Protein AF-A0A0K8UT96-F1 (afdb_monomer_lite)

Foldseek 3Di:
DALLVVLLVCQCVVQVLDDPVPPDDDPSSVVSSVVSSVVSSCCVVCVQAECPPHDVVVLVVCVVVVDWGQHVVPDISHPDPPPQDPDDVSNVVVVVVVVVVVVVVVVVVVCVVVVVPDPPPPDPPPDPDDDDDDDDD

pLDDT: mean 73.86, std 18.52, range [27.22, 96.31]

Secondary structure (DSSP, 8-state):
--HHHHHHHHHHHHTT-S-TTSS---HHHHHHHHHHHHHHHHHHHTTTTS--S-HHHHHHHHHHH---EEETTTEEE----PPPPSSHHHHHHHHHHHHHHHHHHHHHHHHHHTT--SS----------PPPP----

Sequence (137 aa):
MTSEALGVSVAPSFFQSCVSDGKTARMEDVLKFKVATKIMKQIIDKFATHDLFGRENYEYYARVTGRILKVQDEWICSFQYPPPPRGKLAQQKYALQHSLEAEKTWLQCQCERWGLLGNIRLSNSAESIQYPATTAR

Organism: Bactrocera latifrons (NCBI:txid174628)

Structure (mmCIF, N/CA/C/O backbone):
data_AF-A0A0K8UT96-F1
#
_entry.id   AF-A0A0K8UT96-F1
#
loop_
_atom_site.group_PDB
_atom_site.id
_atom_site.type_symbol
_atom_site.label_atom_id
_atom_site.label_alt_id
_atom_site.label_comp_id
_atom_site.label_asym_id
_atom_site.label_entity_id
_atom_site.label_seq_id
_atom_site.pdbx_PDB_ins_code
_atom_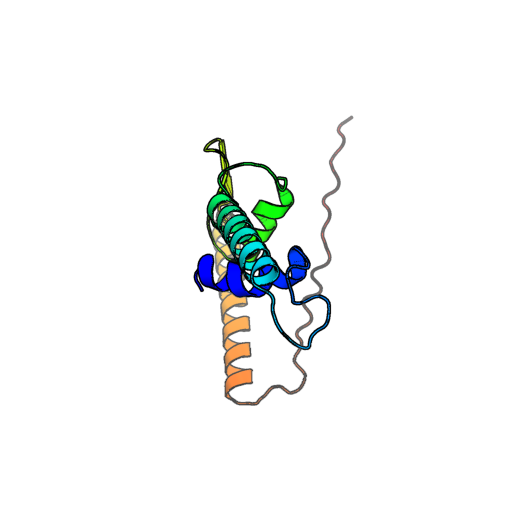site.Cartn_x
_atom_site.Cartn_y
_atom_site.Cartn_z
_atom_site.occupancy
_atom_site.B_iso_or_equiv
_atom_site.auth_seq_id
_atom_site.auth_comp_id
_atom_site.auth_asym_id
_atom_site.auth_atom_id
_atom_site.pdbx_PDB_model_num
ATOM 1 N N . MET A 1 1 ? -0.315 -10.123 4.882 1.00 74.38 1 MET A N 1
ATOM 2 C CA . MET A 1 1 ? -1.139 -9.222 5.719 1.00 74.38 1 MET A CA 1
ATOM 3 C C . MET A 1 1 ? -2.389 -8.837 4.953 1.00 74.38 1 MET A C 1
ATOM 5 O O . MET A 1 1 ? -2.275 -8.570 3.763 1.00 74.38 1 MET A O 1
ATOM 9 N N . THR A 1 2 ? -3.549 -8.834 5.610 1.00 91.88 2 THR A N 1
ATOM 10 C CA . THR A 1 2 ? -4.834 -8.413 5.027 1.00 91.88 2 THR A CA 1
ATOM 11 C C . THR A 1 2 ? -5.102 -6.933 5.323 1.00 91.88 2 THR A C 1
ATOM 13 O O . THR A 1 2 ? -4.577 -6.393 6.300 1.00 91.88 2 THR A O 1
ATOM 16 N N . SER A 1 3 ? -5.921 -6.269 4.500 1.00 91.56 3 SER A N 1
ATOM 17 C CA . SER A 1 3 ? -6.347 -4.878 4.733 1.00 91.56 3 SER A CA 1
ATOM 18 C C . SER A 1 3 ? -7.123 -4.715 6.042 1.00 91.56 3 SER A C 1
ATOM 20 O O . SER A 1 3 ? -7.013 -3.685 6.698 1.00 91.56 3 SER A O 1
ATOM 22 N N . GLU A 1 4 ? -7.836 -5.757 6.473 1.00 93.19 4 GLU A N 1
ATOM 23 C CA . GLU A 1 4 ? -8.506 -5.819 7.776 1.00 93.19 4 GLU A CA 1
ATOM 24 C C . GLU A 1 4 ? -7.517 -5.770 8.940 1.00 93.19 4 GLU A C 1
ATOM 26 O O . GLU A 1 4 ? -7.666 -4.939 9.834 1.00 93.19 4 GLU A O 1
ATOM 31 N N . ALA A 1 5 ? -6.476 -6.609 8.910 1.00 94.56 5 ALA A N 1
ATOM 32 C CA . ALA A 1 5 ? -5.458 -6.629 9.958 1.00 94.56 5 ALA A CA 1
ATOM 33 C C . ALA A 1 5 ? -4.691 -5.298 10.024 1.00 94.56 5 ALA A C 1
ATOM 35 O O . ALA A 1 5 ? -4.453 -4.769 11.109 1.00 94.56 5 ALA A O 1
ATOM 36 N N . LEU A 1 6 ? -4.364 -4.720 8.863 1.00 94.31 6 LEU A N 1
ATOM 37 C CA . LEU A 1 6 ? -3.749 -3.395 8.786 1.00 94.31 6 LEU A CA 1
ATOM 38 C C . LEU A 1 6 ? -4.681 -2.313 9.338 1.00 94.31 6 LEU A C 1
ATOM 40 O O . LEU A 1 6 ? -4.260 -1.519 10.173 1.00 94.31 6 LEU A O 1
ATOM 44 N N . GLY A 1 7 ? -5.955 -2.313 8.942 1.00 94.44 7 GLY A N 1
ATOM 45 C CA . GLY A 1 7 ? -6.948 -1.356 9.425 1.00 94.44 7 GLY A CA 1
ATOM 46 C C . GLY A 1 7 ? -7.129 -1.396 10.943 1.00 94.44 7 GLY A C 1
ATOM 47 O O . GLY A 1 7 ? -7.229 -0.345 11.567 1.00 94.44 7 GLY A O 1
ATOM 48 N N . VAL A 1 8 ? -7.129 -2.582 11.556 1.00 93.94 8 VAL A N 1
ATOM 49 C CA . VAL A 1 8 ? -7.183 -2.738 13.022 1.00 93.94 8 VAL A CA 1
ATOM 50 C C . VAL A 1 8 ? -5.945 -2.138 13.690 1.00 93.94 8 VAL A C 1
ATOM 52 O O . VAL A 1 8 ? -6.056 -1.521 14.746 1.00 93.94 8 VAL A O 1
ATOM 55 N N . SER A 1 9 ? -4.774 -2.293 13.070 1.00 94.31 9 SER A N 1
ATOM 56 C CA . SER A 1 9 ? -3.503 -1.847 13.637 1.00 94.31 9 SER A CA 1
ATOM 57 C C . SER A 1 9 ? -3.272 -0.340 13.511 1.00 94.31 9 SER A C 1
ATOM 59 O O . SER A 1 9 ? -2.791 0.265 14.463 1.00 94.31 9 SER A O 1
ATOM 61 N N . VAL A 1 10 ? -3.580 0.267 12.359 1.00 94.88 10 VAL A N 1
ATOM 62 C CA . VAL A 1 10 ? -3.183 1.660 12.067 1.00 94.88 10 VAL A CA 1
ATOM 63 C C . VAL A 1 10 ? -4.305 2.682 12.245 1.00 94.88 10 VAL A C 1
ATOM 65 O O . VAL A 1 10 ? -4.033 3.848 12.532 1.00 94.88 10 VAL A O 1
ATOM 68 N N . ALA A 1 11 ? -5.572 2.276 12.111 1.00 94.94 11 ALA A N 1
ATOM 69 C CA . ALA A 1 11 ? -6.694 3.202 12.250 1.00 94.94 11 ALA A CA 1
ATOM 70 C C . ALA A 1 11 ? -6.787 3.876 13.631 1.00 94.94 11 ALA A C 1
ATOM 72 O O . ALA A 1 11 ? -7.100 5.066 13.657 1.00 94.94 11 ALA A O 1
ATOM 73 N N . PRO A 1 12 ? -6.496 3.205 14.765 1.00 91.62 12 PRO A N 1
ATOM 74 C CA . PRO A 1 12 ? -6.656 3.837 16.073 1.00 91.62 12 PRO A CA 1
ATOM 75 C C . PRO A 1 12 ? -5.760 5.058 16.262 1.00 91.62 12 PRO A C 1
ATOM 77 O O . PRO A 1 12 ? -6.219 6.078 16.770 1.00 91.62 12 PRO A O 1
ATOM 80 N N . SER A 1 13 ? -4.514 4.975 15.792 1.00 91.75 13 SER A N 1
ATOM 81 C CA . SER A 1 13 ? -3.573 6.096 15.804 1.00 91.75 13 SER A CA 1
ATOM 82 C C . SER A 1 13 ? -3.951 7.168 14.786 1.00 91.75 13 SER A C 1
ATOM 84 O O . SER A 1 13 ? -3.901 8.348 15.104 1.00 91.75 13 SER A O 1
ATOM 86 N N . PHE A 1 14 ? -4.365 6.776 13.577 1.00 94.19 14 PHE A N 1
ATOM 87 C CA . PHE A 1 14 ? -4.706 7.732 12.518 1.00 94.19 14 PHE A CA 1
ATOM 88 C C . PHE A 1 14 ? -5.950 8.571 12.849 1.00 94.19 14 PHE A C 1
ATOM 90 O O . PHE A 1 14 ? -5.976 9.771 12.601 1.00 94.19 14 PHE A O 1
ATOM 97 N N . PHE A 1 15 ? -6.980 7.946 13.423 1.00 92.75 15 PHE A N 1
ATOM 98 C CA . PHE A 1 15 ? -8.249 8.598 13.762 1.00 92.75 15 PHE A CA 1
ATOM 99 C C . PHE A 1 15 ? -8.334 9.045 15.226 1.00 92.75 15 PHE A C 1
ATOM 101 O O . PHE A 1 15 ? -9.389 9.517 15.647 1.00 92.75 15 PHE A O 1
ATOM 108 N N . GLN A 1 16 ? -7.267 8.855 16.012 1.00 88.31 16 GLN A N 1
ATOM 109 C CA . GLN A 1 16 ? -7.257 9.084 17.459 1.00 88.31 16 GLN A CA 1
ATOM 110 C C . GLN A 1 16 ? -8.461 8.413 18.157 1.00 88.31 16 GLN A C 1
ATOM 112 O O . GLN A 1 16 ? -9.096 8.978 19.045 1.00 88.31 16 GLN A O 1
ATOM 117 N N . SER A 1 17 ? -8.810 7.194 17.730 1.00 85.19 17 SER A N 1
ATOM 118 C CA . SER A 1 17 ? -10.006 6.483 18.205 1.00 85.19 17 SER A CA 1
ATOM 119 C C . SER A 1 17 ? -9.749 5.608 19.438 1.00 85.19 17 SER A C 1
ATOM 121 O O . SER A 1 17 ? -10.605 4.804 19.806 1.00 85.19 17 SER A O 1
ATOM 123 N N . CYS A 1 18 ? -8.558 5.698 20.036 1.00 76.88 18 CYS A N 1
ATOM 124 C CA . CYS A 1 18 ? -8.215 5.017 21.283 1.00 76.88 18 CYS A CA 1
ATOM 125 C C . CYS A 1 18 ? -8.938 5.643 22.485 1.00 76.88 18 CYS A C 1
ATOM 127 O O . CYS A 1 18 ? -9.362 6.798 22.447 1.00 76.88 18 CYS A O 1
ATOM 129 N N . VAL A 1 19 ? -9.033 4.872 23.573 1.00 73.50 19 VAL A N 1
ATOM 130 C CA . VAL A 1 19 ? -9.634 5.299 24.846 1.00 73.50 19 VAL A CA 1
ATOM 131 C C . VAL A 1 19 ? -8.992 6.605 25.310 1.00 73.50 19 VAL A C 1
ATOM 133 O O . VAL A 1 19 ? -7.793 6.639 25.577 1.00 73.50 19 VAL A O 1
ATOM 136 N N . SER A 1 20 ? -9.792 7.664 25.424 1.00 64.75 20 SER A N 1
ATOM 137 C CA . SER A 1 20 ? -9.293 9.017 25.702 1.00 64.75 20 SER A CA 1
ATOM 138 C C . SER A 1 20 ? -8.610 9.149 27.072 1.00 64.75 20 SER A C 1
ATOM 140 O O . SER A 1 20 ? -7.711 9.967 27.205 1.00 64.75 20 SER A O 1
ATOM 142 N N . ASP A 1 21 ? -8.978 8.304 28.047 1.00 66.56 21 ASP A N 1
ATOM 143 C CA . ASP A 1 21 ? -8.478 8.348 29.436 1.00 66.56 21 ASP A CA 1
ATOM 144 C C . ASP A 1 21 ? -7.778 7.055 29.911 1.00 66.56 21 ASP A C 1
ATOM 146 O O . ASP A 1 21 ? -7.515 6.876 31.101 1.00 66.56 21 ASP A O 1
ATOM 150 N N . GLY A 1 22 ? -7.481 6.116 29.004 1.00 65.25 22 GLY A N 1
ATOM 151 C CA . GLY A 1 22 ? -6.614 4.949 29.253 1.00 65.25 22 GLY A CA 1
ATOM 152 C C . GLY A 1 22 ? -7.063 3.905 30.294 1.00 65.25 22 GLY A C 1
ATOM 153 O O . GLY A 1 22 ? -6.416 2.868 30.402 1.00 65.25 22 GLY A O 1
ATOM 154 N N . LYS A 1 23 ? -8.143 4.134 31.054 1.00 73.00 23 LYS A N 1
ATOM 155 C CA . LYS A 1 23 ? -8.526 3.272 32.192 1.00 73.00 23 LYS A CA 1
ATOM 156 C C . LYS A 1 23 ? -9.627 2.254 31.874 1.00 73.00 23 LYS A C 1
ATOM 158 O O . LYS A 1 23 ? -9.510 1.115 32.311 1.00 73.00 23 LYS A O 1
ATOM 163 N N . THR A 1 24 ? -10.632 2.622 31.071 1.00 77.31 24 THR A N 1
ATOM 164 C CA . THR A 1 24 ? -11.701 1.708 30.616 1.00 77.31 24 THR A CA 1
ATOM 165 C C . THR A 1 24 ? -12.297 2.194 29.294 1.00 77.31 24 THR A C 1
ATOM 167 O O . THR A 1 24 ? -12.638 3.368 29.174 1.00 77.31 24 THR A O 1
ATOM 170 N N . ALA A 1 25 ? -12.461 1.304 28.311 1.00 79.31 25 ALA A N 1
ATOM 171 C CA . ALA A 1 25 ? -13.135 1.630 27.054 1.00 79.31 25 ALA A CA 1
ATOM 172 C C . ALA A 1 25 ? -14.655 1.737 27.254 1.00 79.31 25 ALA A C 1
ATOM 174 O O . ALA A 1 25 ? -15.280 0.816 27.787 1.00 79.31 25 ALA A O 1
ATOM 175 N N . ARG A 1 26 ? -15.265 2.833 26.793 1.00 84.88 26 ARG A N 1
ATOM 176 C CA . ARG A 1 26 ? -16.727 2.970 26.734 1.00 84.88 26 ARG A CA 1
ATOM 177 C C . ARG A 1 26 ? -17.263 2.400 25.421 1.00 84.88 26 ARG A C 1
ATOM 179 O O . ARG A 1 26 ? -16.537 2.260 24.438 1.00 84.88 26 ARG A O 1
ATOM 186 N N . MET A 1 27 ? -18.565 2.111 25.367 1.00 88.44 27 MET A N 1
ATOM 187 C CA . MET A 1 27 ? -19.207 1.608 24.141 1.00 88.44 27 MET A CA 1
ATOM 188 C C . MET A 1 27 ? -19.055 2.583 22.958 1.00 88.44 27 MET A C 1
ATOM 190 O O . MET A 1 27 ? -18.878 2.163 21.817 1.00 88.44 27 MET A O 1
ATOM 194 N N . GLU A 1 28 ? -19.058 3.888 23.230 1.00 87.06 28 GLU A N 1
ATOM 195 C CA . GLU A 1 28 ? -18.770 4.934 22.241 1.00 87.06 28 GLU A CA 1
ATOM 196 C C . GLU A 1 28 ? -17.366 4.818 21.626 1.00 87.06 28 GLU A C 1
ATOM 198 O O . GLU A 1 28 ? -17.211 5.017 20.421 1.00 87.06 28 GLU A O 1
ATOM 203 N N . ASP A 1 29 ? -16.362 4.430 22.414 1.00 87.44 29 ASP A N 1
ATOM 204 C CA . ASP A 1 29 ? -14.986 4.252 21.942 1.00 87.44 29 ASP A CA 1
ATOM 205 C C . ASP A 1 29 ? -14.895 3.027 21.025 1.00 87.44 29 ASP A C 1
ATOM 207 O O . ASP A 1 29 ? -14.259 3.071 19.972 1.00 87.44 29 ASP A O 1
ATOM 211 N N . VAL A 1 30 ? -15.626 1.956 21.358 1.00 88.62 30 VAL A N 1
ATOM 212 C CA . VAL A 1 30 ? -15.734 0.755 20.514 1.00 88.62 30 VAL A CA 1
ATOM 213 C C . VAL A 1 30 ? -16.393 1.078 19.171 1.00 88.62 30 VAL A C 1
ATOM 215 O O . VAL A 1 30 ? -15.960 0.579 18.130 1.00 88.62 30 VAL A O 1
ATOM 218 N N . LEU A 1 31 ? -17.432 1.917 19.164 1.00 91.25 31 LEU A N 1
ATOM 219 C CA . LEU A 1 31 ? -18.089 2.347 17.929 1.00 91.25 31 LEU A CA 1
ATOM 220 C C . LEU A 1 31 ? -17.158 3.209 17.066 1.00 91.25 31 LEU A C 1
ATOM 222 O O . LEU A 1 31 ? -17.031 2.941 15.869 1.00 91.25 31 LEU A O 1
ATOM 226 N N . LYS A 1 32 ? -16.457 4.183 17.663 1.00 91.62 32 LYS A N 1
ATOM 227 C CA . LYS A 1 32 ? -15.455 5.011 16.966 1.00 91.62 32 LYS A CA 1
ATOM 228 C C . LYS A 1 32 ? -14.347 4.152 16.359 1.00 91.62 32 LYS A C 1
ATOM 230 O O . LYS A 1 32 ? -14.039 4.310 15.180 1.00 91.62 32 LYS A O 1
ATOM 235 N N . PHE A 1 33 ? -13.818 3.197 17.123 1.00 92.50 33 PHE A N 1
ATOM 236 C CA . PHE A 1 33 ? -12.821 2.236 16.654 1.00 92.50 33 PHE A CA 1
ATOM 237 C C . PHE A 1 33 ? -13.322 1.431 15.447 1.00 92.50 33 PHE A C 1
ATOM 239 O O . PHE A 1 33 ? -12.648 1.369 14.420 1.00 92.50 33 PHE A O 1
ATOM 246 N N . LYS A 1 34 ? -14.538 0.869 15.515 1.00 93.81 34 LYS A N 1
ATOM 247 C CA . LYS A 1 34 ? -15.120 0.094 14.403 1.00 93.81 34 LYS A CA 1
ATOM 248 C C . LYS A 1 34 ? -15.252 0.923 13.126 1.00 93.81 34 LYS A C 1
ATOM 250 O O . LYS A 1 34 ? -14.949 0.427 12.040 1.00 93.81 34 LYS A O 1
ATOM 255 N N . VAL A 1 35 ? -15.701 2.172 13.248 1.00 95.44 35 VAL A N 1
ATOM 256 C CA . VAL A 1 35 ? -15.825 3.086 12.105 1.00 95.44 35 VAL A CA 1
ATOM 257 C C . VAL A 1 35 ? -14.446 3.432 11.540 1.00 95.44 35 VAL A C 1
ATOM 259 O O . VAL A 1 35 ? -14.246 3.297 10.335 1.00 95.44 35 VAL A O 1
ATOM 262 N N . ALA A 1 36 ? -13.483 3.786 12.391 1.00 95.69 36 ALA A N 1
ATOM 263 C CA . ALA A 1 36 ? -12.113 4.107 11.993 1.00 95.69 36 ALA A CA 1
ATOM 264 C C . ALA A 1 36 ? -11.449 2.951 11.223 1.00 95.69 36 ALA A C 1
ATOM 266 O O . ALA A 1 36 ? -10.948 3.137 10.112 1.00 95.69 36 ALA A O 1
ATOM 267 N N . THR A 1 37 ? -11.512 1.730 11.761 1.00 95.88 37 THR A N 1
ATOM 268 C CA . THR A 1 37 ? -10.980 0.530 11.102 1.00 95.88 37 THR A CA 1
ATOM 269 C C . THR A 1 37 ? -11.677 0.248 9.771 1.00 95.88 37 THR A C 1
ATOM 271 O O . THR A 1 37 ? -11.010 -0.111 8.799 1.00 95.88 37 THR A O 1
ATOM 274 N N . LYS A 1 38 ? -13.000 0.451 9.685 1.00 96.31 38 LYS A N 1
ATOM 275 C CA . LYS A 1 38 ? -13.754 0.292 8.431 1.00 96.31 38 LYS A CA 1
ATOM 276 C C . LYS A 1 38 ? -13.304 1.293 7.364 1.00 96.31 38 LYS A C 1
ATOM 278 O O . LYS A 1 38 ? -13.124 0.893 6.216 1.00 96.31 38 LYS A O 1
ATOM 283 N N . ILE A 1 39 ? -13.111 2.560 7.730 1.00 95.94 39 ILE A N 1
ATOM 284 C CA . ILE A 1 39 ? -12.633 3.598 6.805 1.00 95.94 39 ILE A CA 1
ATOM 285 C C . ILE A 1 39 ? -11.222 3.253 6.321 1.00 95.94 39 ILE A C 1
ATOM 287 O O . ILE A 1 39 ? -10.976 3.238 5.118 1.00 95.94 39 ILE A O 1
ATOM 291 N N . MET A 1 40 ? -10.315 2.898 7.233 1.00 96.25 40 MET A N 1
ATOM 292 C CA . MET A 1 40 ? -8.938 2.550 6.876 1.00 96.25 40 MET A CA 1
ATOM 293 C C . MET A 1 40 ? -8.867 1.328 5.953 1.00 96.25 40 MET A C 1
ATOM 295 O O . MET A 1 40 ? -8.151 1.355 4.954 1.00 96.25 40 MET A O 1
ATOM 299 N N . LYS A 1 41 ? -9.660 0.283 6.226 1.00 95.38 41 LYS A N 1
ATOM 300 C CA . LYS A 1 41 ? -9.796 -0.867 5.321 1.00 95.38 41 LYS A CA 1
ATOM 301 C C . LYS A 1 41 ? -10.182 -0.409 3.913 1.00 95.38 41 LYS A C 1
ATOM 303 O O . LYS A 1 41 ? -9.545 -0.814 2.948 1.00 95.38 41 LYS A O 1
ATOM 308 N N . GLN A 1 42 ? -11.199 0.449 3.798 1.00 94.19 42 GLN A N 1
ATOM 309 C CA . GLN A 1 42 ? -11.655 0.943 2.499 1.00 94.19 42 GLN A CA 1
ATOM 310 C C . GLN A 1 42 ? -10.589 1.764 1.773 1.00 94.19 42 GLN A C 1
ATOM 312 O O . GLN A 1 42 ? -10.456 1.604 0.565 1.00 94.19 42 GLN A O 1
ATOM 317 N N . ILE A 1 43 ? -9.822 2.600 2.480 1.00 93.06 43 ILE A N 1
ATOM 318 C CA . ILE A 1 43 ? -8.701 3.352 1.893 1.00 93.06 43 ILE A CA 1
ATOM 319 C C . ILE A 1 43 ? -7.661 2.389 1.309 1.00 93.06 43 ILE A C 1
ATOM 321 O O . ILE A 1 43 ? -7.224 2.582 0.177 1.00 93.06 43 ILE A O 1
ATOM 325 N N . ILE A 1 44 ? -7.305 1.331 2.045 1.00 92.06 44 ILE A N 1
ATOM 326 C CA . ILE A 1 44 ? -6.336 0.324 1.591 1.00 92.06 44 ILE A CA 1
ATOM 327 C C . ILE A 1 44 ? -6.880 -0.450 0.382 1.00 92.06 44 ILE A C 1
ATOM 329 O O . ILE A 1 44 ? -6.199 -0.547 -0.636 1.00 92.06 44 ILE A O 1
ATOM 333 N N . ASP A 1 45 ? -8.110 -0.965 0.467 1.00 90.88 45 ASP A N 1
ATOM 334 C CA . ASP A 1 45 ? -8.729 -1.763 -0.601 1.00 90.88 45 ASP A CA 1
ATOM 335 C C . ASP A 1 45 ? -8.912 -0.945 -1.890 1.00 90.88 45 ASP A C 1
ATOM 337 O O . ASP A 1 45 ? -8.771 -1.464 -2.996 1.00 90.88 45 ASP A O 1
ATOM 341 N N . LYS A 1 46 ? -9.220 0.350 -1.752 1.00 89.31 46 LYS A N 1
ATOM 342 C CA . LYS A 1 46 ? -9.475 1.259 -2.874 1.00 89.31 46 LYS A CA 1
ATOM 343 C C . LYS A 1 46 ? -8.264 2.078 -3.299 1.00 89.31 46 LYS A C 1
ATOM 345 O O . LYS A 1 46 ? -8.417 2.897 -4.204 1.00 89.31 46 LYS A O 1
ATOM 350 N N . PHE A 1 47 ? -7.086 1.848 -2.720 1.00 87.88 47 PHE A N 1
ATOM 351 C CA . PHE A 1 47 ? -5.891 2.669 -2.934 1.00 87.88 47 PHE A CA 1
ATOM 352 C C . PHE A 1 47 ? -5.607 2.952 -4.417 1.00 87.88 47 PHE A C 1
ATOM 354 O O . PHE A 1 47 ? -5.371 4.096 -4.790 1.00 87.88 47 PHE A O 1
ATOM 361 N N . ALA A 1 48 ? -5.703 1.926 -5.268 1.00 83.50 48 ALA A N 1
ATOM 362 C CA . ALA A 1 48 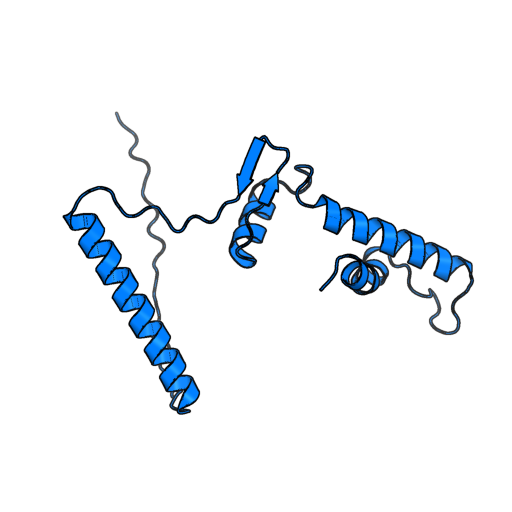? -5.437 2.029 -6.703 1.00 83.50 48 ALA A CA 1
ATOM 363 C C . ALA A 1 48 ? -6.683 2.308 -7.562 1.00 83.50 48 ALA A C 1
ATOM 365 O O . ALA A 1 48 ? -6.582 2.402 -8.773 1.00 83.50 48 ALA A O 1
ATOM 366 N N . THR A 1 49 ? -7.877 2.420 -6.983 1.00 83.81 49 THR A N 1
ATOM 367 C CA . THR A 1 49 ? -9.103 2.577 -7.791 1.00 83.81 49 THR A CA 1
ATOM 368 C C . THR A 1 49 ? -9.285 3.995 -8.329 1.00 83.81 49 THR A C 1
ATOM 370 O O . THR A 1 49 ? -9.862 4.167 -9.396 1.00 83.81 49 THR A O 1
ATOM 373 N N . HIS A 1 50 ? -8.791 5.001 -7.607 1.00 80.25 50 HIS A N 1
ATOM 374 C CA . HIS A 1 50 ? -8.924 6.419 -7.941 1.00 80.25 50 HIS A CA 1
ATOM 375 C C . HIS A 1 50 ? -7.572 7.110 -7.773 1.00 80.25 50 HIS A C 1
ATOM 377 O O . HIS A 1 50 ? -6.836 6.735 -6.865 1.00 80.25 50 HIS A O 1
ATOM 383 N N . ASP A 1 51 ? -7.268 8.120 -8.591 1.00 80.81 51 ASP A N 1
ATOM 384 C CA . ASP A 1 51 ? -6.057 8.940 -8.466 1.00 80.81 51 ASP A CA 1
ATOM 385 C C . ASP A 1 51 ? -6.232 9.995 -7.361 1.00 80.81 51 ASP A C 1
ATOM 387 O O . ASP A 1 51 ? -6.518 11.163 -7.613 1.00 80.81 51 ASP A O 1
ATOM 391 N N . LEU A 1 52 ? -6.160 9.545 -6.106 1.00 84.25 52 LEU A N 1
ATOM 392 C CA . LEU A 1 52 ? -6.314 10.409 -4.926 1.00 84.25 52 LEU A CA 1
ATOM 393 C C . LEU A 1 52 ? -4.974 10.889 -4.371 1.00 84.25 52 LEU A C 1
ATOM 395 O O . LEU A 1 52 ? -4.916 11.924 -3.712 1.00 84.25 52 LEU A O 1
ATOM 399 N N . PHE A 1 53 ? -3.913 10.114 -4.594 1.00 84.75 53 PHE A N 1
ATOM 400 C CA . PHE A 1 53 ? -2.601 10.358 -3.999 1.00 84.75 53 PHE A CA 1
ATOM 401 C C . PHE A 1 53 ? -1.598 10.941 -4.998 1.00 84.75 53 PHE A C 1
ATOM 403 O O . PHE A 1 53 ? -0.484 11.263 -4.601 1.00 84.75 53 PHE A O 1
ATOM 410 N N . GLY A 1 54 ? -1.971 11.112 -6.268 1.00 84.00 54 GLY A N 1
ATOM 411 C CA . GLY A 1 54 ? -1.085 11.633 -7.298 1.00 84.00 54 GLY A CA 1
ATOM 412 C C . GLY A 1 54 ? -0.064 10.607 -7.788 1.00 84.00 54 GLY A C 1
ATOM 413 O O . GLY A 1 54 ? 0.264 9.611 -7.134 1.00 84.00 54 GLY A O 1
ATOM 414 N N . ARG A 1 55 ? 0.463 10.865 -8.985 1.00 83.19 55 ARG A N 1
ATOM 415 C CA . ARG A 1 55 ? 1.192 9.864 -9.761 1.00 83.19 55 ARG A CA 1
ATOM 416 C C . ARG A 1 55 ? 2.479 9.345 -9.116 1.00 83.19 55 ARG A C 1
ATOM 418 O O . ARG A 1 55 ? 2.720 8.139 -9.097 1.00 83.19 55 ARG A O 1
ATOM 425 N N . GLU A 1 56 ? 3.284 10.247 -8.572 1.00 83.50 56 GLU A N 1
ATOM 426 C CA . GLU A 1 56 ? 4.572 9.937 -7.939 1.00 83.50 56 GLU A CA 1
ATOM 427 C C . GLU A 1 56 ? 4.446 8.928 -6.787 1.00 83.50 56 GLU A C 1
ATOM 429 O O . GLU A 1 56 ? 5.288 8.041 -6.634 1.00 83.50 56 GLU A O 1
ATOM 434 N N . ASN A 1 57 ? 3.350 8.995 -6.027 1.00 87.69 57 ASN A N 1
ATOM 435 C CA . ASN A 1 57 ? 3.106 8.115 -4.888 1.00 87.69 57 ASN A CA 1
ATOM 436 C C . ASN A 1 57 ? 2.754 6.687 -5.331 1.00 87.69 57 ASN A C 1
ATOM 438 O O . ASN A 1 57 ? 3.216 5.718 -4.720 1.00 87.69 57 ASN A O 1
ATOM 442 N N . TYR A 1 58 ? 2.002 6.532 -6.425 1.00 86.25 58 TYR A N 1
ATOM 443 C CA . TYR A 1 58 ? 1.717 5.219 -7.013 1.00 86.25 58 TYR A CA 1
ATOM 444 C C . TYR A 1 58 ? 2.957 4.584 -7.639 1.00 86.25 58 TYR A C 1
ATOM 446 O O . TYR A 1 58 ? 3.201 3.393 -7.438 1.00 86.25 58 TYR A O 1
ATOM 454 N N . GLU A 1 59 ? 3.769 5.373 -8.346 1.00 83.44 59 GLU A N 1
ATOM 455 C CA . GLU A 1 59 ? 5.035 4.900 -8.914 1.00 83.44 59 GLU A CA 1
ATOM 456 C C . GLU A 1 59 ? 6.010 4.465 -7.817 1.00 83.44 59 GLU A C 1
ATOM 458 O O . GLU A 1 59 ? 6.622 3.397 -7.915 1.00 83.44 59 GLU A O 1
ATOM 463 N N . TYR A 1 60 ? 6.124 5.253 -6.745 1.00 84.38 60 TYR A N 1
ATOM 464 C CA . TYR A 1 60 ? 6.931 4.900 -5.584 1.00 84.38 60 TYR A CA 1
ATOM 465 C C . TYR A 1 60 ? 6.433 3.608 -4.923 1.00 84.38 60 TYR A C 1
ATOM 467 O O . TYR A 1 60 ? 7.225 2.693 -4.687 1.00 84.38 60 TYR A O 1
ATOM 475 N N . TYR A 1 61 ? 5.123 3.478 -4.691 1.00 86.62 61 TYR A N 1
ATOM 476 C CA . TYR A 1 61 ? 4.537 2.257 -4.134 1.00 86.62 61 TYR A CA 1
ATOM 477 C C . TYR A 1 61 ? 4.825 1.032 -5.013 1.00 86.62 61 TYR A C 1
ATOM 479 O O . TYR A 1 61 ? 5.253 -0.008 -4.505 1.00 86.62 61 TYR A O 1
ATOM 487 N N . ALA A 1 62 ? 4.617 1.141 -6.327 1.00 86.00 62 ALA A N 1
ATOM 488 C CA . ALA A 1 62 ? 4.873 0.058 -7.274 1.00 86.00 62 ALA A CA 1
ATOM 489 C C . ALA A 1 62 ? 6.357 -0.341 -7.282 1.00 86.00 62 ALA A C 1
ATOM 491 O O . ALA A 1 62 ? 6.676 -1.529 -7.263 1.00 86.00 62 ALA A O 1
ATOM 492 N N . ARG A 1 63 ? 7.269 0.641 -7.219 1.00 80.38 63 ARG A N 1
ATOM 493 C CA . ARG A 1 63 ? 8.720 0.418 -7.150 1.00 80.38 63 ARG A CA 1
ATOM 494 C C . ARG A 1 63 ? 9.139 -0.310 -5.875 1.00 80.38 63 ARG A C 1
ATOM 496 O O . ARG A 1 63 ? 9.907 -1.261 -5.949 1.00 80.38 63 ARG A O 1
ATOM 503 N N . VAL A 1 64 ? 8.645 0.123 -4.716 1.00 80.94 64 VAL A N 1
ATOM 504 C CA . VAL A 1 64 ? 9.025 -0.455 -3.415 1.00 80.94 64 VAL A CA 1
ATOM 505 C C . VAL A 1 64 ? 8.413 -1.839 -3.212 1.00 80.94 64 VAL A C 1
ATOM 507 O O . VAL A 1 64 ? 9.053 -2.723 -2.649 1.00 80.94 64 VAL A O 1
ATOM 510 N N . THR A 1 65 ? 7.173 -2.047 -3.659 1.00 83.38 65 THR A N 1
ATOM 511 C CA . THR A 1 65 ? 6.457 -3.313 -3.435 1.00 83.38 65 THR A CA 1
ATOM 512 C C . THR A 1 65 ? 6.623 -4.326 -4.564 1.00 83.38 65 THR A C 1
ATOM 514 O O . THR A 1 65 ? 6.223 -5.478 -4.398 1.00 83.38 65 THR A O 1
ATOM 517 N N . GLY A 1 66 ? 7.159 -3.909 -5.715 1.00 76.62 66 GLY A N 1
ATOM 518 C CA . GLY A 1 66 ? 7.249 -4.727 -6.926 1.00 76.62 66 GLY A CA 1
ATOM 519 C C . GLY A 1 66 ? 5.887 -5.110 -7.514 1.00 76.62 66 GLY A C 1
ATOM 520 O O . GLY A 1 66 ? 5.810 -6.003 -8.357 1.00 76.62 66 GLY A O 1
ATOM 521 N N . ARG A 1 67 ? 4.794 -4.488 -7.055 1.00 77.75 67 ARG A N 1
ATOM 522 C CA . ARG A 1 67 ? 3.439 -4.784 -7.525 1.00 77.75 67 ARG A CA 1
ATOM 523 C C . ARG A 1 67 ? 3.077 -3.902 -8.705 1.00 77.75 67 ARG A C 1
ATOM 525 O O . ARG A 1 67 ? 3.408 -2.721 -8.736 1.00 77.75 67 ARG A O 1
ATOM 532 N N . ILE A 1 68 ? 2.326 -4.477 -9.637 1.00 78.69 68 ILE A N 1
ATOM 533 C CA . ILE A 1 68 ? 1.709 -3.728 -10.726 1.00 78.69 68 ILE A CA 1
ATOM 534 C C . ILE A 1 68 ? 0.393 -3.148 -10.211 1.00 78.69 68 ILE A C 1
ATOM 536 O O . ILE A 1 68 ? -0.464 -3.890 -9.729 1.00 78.69 68 ILE A O 1
ATOM 540 N N . LEU A 1 69 ? 0.237 -1.830 -10.312 1.00 78.56 69 LEU A N 1
ATOM 541 C CA . LEU A 1 69 ? -1.011 -1.139 -9.995 1.00 78.56 69 LEU A CA 1
ATOM 542 C C . LEU A 1 69 ? -1.689 -0.680 -11.284 1.00 78.56 69 LEU A C 1
ATOM 544 O O . LEU A 1 69 ? -1.032 -0.124 -12.164 1.00 78.56 69 LEU A O 1
ATOM 548 N N . LYS A 1 70 ? -3.005 -0.876 -11.374 1.00 77.00 70 LYS A N 1
ATOM 549 C CA . LYS A 1 70 ? -3.850 -0.292 -12.419 1.00 77.00 70 LYS A CA 1
ATOM 550 C C . LYS A 1 70 ? -4.664 0.823 -11.777 1.00 77.00 70 LYS A C 1
ATOM 552 O O . LYS A 1 70 ? -5.482 0.525 -10.911 1.00 77.00 70 LYS A O 1
ATOM 557 N N . VAL A 1 71 ? -4.398 2.071 -12.155 1.00 78.19 71 VAL A N 1
ATOM 558 C CA . VAL A 1 71 ? -5.062 3.243 -11.574 1.00 78.19 71 VAL A CA 1
ATOM 559 C C . VAL A 1 71 ? -6.094 3.785 -12.556 1.00 78.19 71 VAL A C 1
ATOM 561 O O . VAL A 1 71 ? -5.744 4.123 -13.684 1.00 78.19 71 VAL A O 1
ATOM 564 N N . GLN A 1 72 ? -7.364 3.824 -12.128 1.00 66.06 72 GLN A N 1
ATOM 565 C CA . GLN A 1 72 ? -8.515 4.336 -12.898 1.00 66.06 72 GLN A CA 1
ATOM 566 C C . GLN A 1 72 ? -8.680 3.762 -14.318 1.00 66.06 72 GLN A C 1
ATOM 568 O O . GLN A 1 72 ? -9.245 4.422 -15.175 1.00 66.06 72 GLN A O 1
ATOM 573 N N . ASP A 1 73 ? -8.168 2.563 -14.600 1.00 60.19 73 ASP A N 1
ATOM 574 C CA . ASP A 1 73 ? -8.134 1.960 -15.946 1.00 60.19 73 ASP A CA 1
ATOM 575 C C . ASP A 1 73 ? -7.390 2.759 -17.045 1.00 60.19 73 ASP A C 1
ATOM 577 O O . ASP A 1 73 ? -7.133 2.201 -18.109 1.00 60.19 73 ASP A O 1
ATOM 581 N N . GLU A 1 74 ? -6.951 3.988 -16.761 1.00 55.62 74 GLU A N 1
ATOM 582 C CA . GLU A 1 74 ? -6.237 4.893 -17.671 1.00 55.62 74 GLU A CA 1
ATOM 583 C C . GLU A 1 74 ? -4.730 4.603 -17.742 1.00 55.62 74 GLU A C 1
ATOM 585 O O . GLU A 1 74 ? -4.096 4.803 -18.779 1.00 55.62 74 GLU A O 1
ATOM 590 N N . TRP A 1 75 ? -4.118 4.114 -16.654 1.00 63.53 75 TRP A N 1
ATOM 591 C CA . TRP A 1 75 ? -2.669 3.909 -16.618 1.00 63.53 75 TRP A CA 1
ATOM 592 C C . TRP A 1 75 ? -2.211 2.783 -15.681 1.00 63.53 75 TRP A C 1
ATOM 594 O O . TRP A 1 75 ? -2.799 2.502 -14.632 1.00 63.53 75 TRP A O 1
ATOM 604 N N . ILE A 1 76 ? -1.143 2.093 -16.101 1.00 60.94 76 ILE A N 1
ATOM 605 C CA . ILE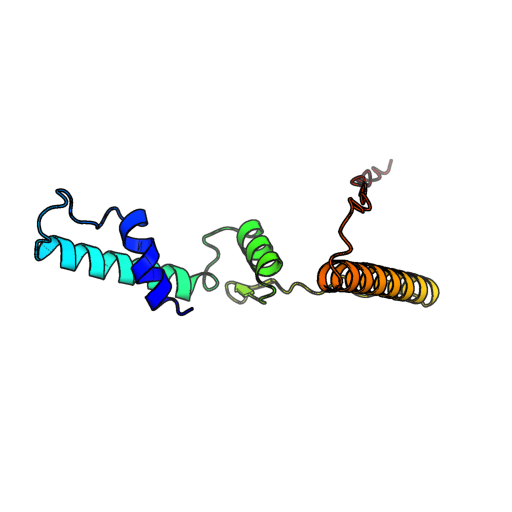 A 1 76 ? -0.552 0.943 -15.408 1.00 60.94 76 ILE A CA 1
ATOM 606 C C . ILE A 1 76 ? 0.820 1.354 -14.872 1.00 60.94 76 ILE A C 1
ATOM 608 O O . ILE A 1 76 ? 1.749 1.598 -15.641 1.00 60.94 76 ILE A O 1
ATOM 612 N N . CYS A 1 77 ? 0.977 1.366 -13.550 1.00 57.66 77 CYS A N 1
ATOM 613 C CA . CYS A 1 77 ? 2.291 1.421 -12.920 1.00 57.66 77 CYS A CA 1
ATOM 614 C C . CYS A 1 77 ? 2.893 0.012 -12.943 1.00 57.66 77 CYS A C 1
ATOM 616 O O . CYS A 1 77 ? 2.790 -0.735 -11.970 1.00 57.66 77 CYS A O 1
ATOM 618 N N . SER A 1 78 ? 3.484 -0.378 -14.075 1.00 52.34 78 SER A N 1
ATOM 619 C CA . SER A 1 78 ? 4.311 -1.582 -14.162 1.00 52.34 78 SER A CA 1
ATOM 620 C C . SER A 1 78 ? 5.773 -1.186 -14.056 1.00 52.34 78 SER A C 1
ATOM 622 O O . SER A 1 78 ? 6.287 -0.484 -14.929 1.00 52.34 78 SER A O 1
ATOM 624 N N . PHE A 1 79 ? 6.460 -1.671 -13.025 1.00 50.56 79 PHE A N 1
ATOM 625 C CA . PHE A 1 79 ? 7.916 -1.646 -13.009 1.00 50.56 79 PHE A CA 1
ATOM 626 C C . PHE A 1 79 ? 8.419 -2.697 -14.002 1.00 50.56 79 PHE A C 1
ATOM 628 O O . PHE A 1 79 ? 8.735 -3.830 -13.645 1.00 50.56 79 PHE A O 1
ATOM 635 N N . GLN A 1 80 ? 8.415 -2.341 -15.284 1.00 48.88 80 GLN A N 1
ATOM 636 C CA . GLN A 1 80 ? 9.224 -3.051 -16.254 1.00 48.88 80 GLN A CA 1
ATOM 637 C C . GLN A 1 80 ? 10.649 -2.576 -16.036 1.00 48.88 80 GLN A C 1
ATOM 639 O O . GLN A 1 80 ? 10.964 -1.397 -16.202 1.00 48.88 80 GLN A O 1
ATOM 644 N N . TYR A 1 81 ? 11.491 -3.517 -15.626 1.00 48.81 81 TYR A N 1
ATOM 645 C CA . TYR A 1 81 ? 12.932 -3.388 -15.744 1.00 48.81 81 TYR A CA 1
ATOM 646 C C . TYR A 1 81 ? 13.235 -2.788 -17.131 1.00 48.81 81 TYR A C 1
ATOM 648 O O . TYR A 1 81 ? 12.610 -3.249 -18.095 1.00 48.81 81 TYR A O 1
ATOM 656 N N . PRO A 1 82 ? 14.062 -1.725 -17.242 1.00 54.91 82 PRO A N 1
ATOM 657 C CA . PRO A 1 82 ? 14.183 -0.954 -18.476 1.00 54.91 82 PRO A CA 1
ATOM 658 C C . PRO A 1 82 ? 14.346 -1.906 -19.661 1.00 54.91 82 PRO A C 1
ATOM 660 O O . PRO A 1 82 ? 15.167 -2.823 -19.570 1.00 54.91 82 PRO A O 1
ATOM 663 N N . PRO A 1 83 ? 13.539 -1.751 -20.728 1.00 57.12 83 PRO A N 1
ATOM 664 C CA . PRO A 1 83 ? 13.560 -2.693 -21.832 1.00 57.12 83 PRO A CA 1
ATOM 665 C C . PRO A 1 83 ? 14.997 -2.799 -22.352 1.00 57.12 83 PRO A C 1
ATOM 667 O O . PRO A 1 83 ? 15.670 -1.764 -22.449 1.00 57.12 83 PRO A O 1
ATOM 670 N N . PRO A 1 84 ? 15.484 -4.014 -22.672 1.00 66.06 84 PRO A N 1
ATOM 671 C CA . PRO A 1 84 ? 16.852 -4.198 -23.123 1.00 66.06 84 PRO A CA 1
ATOM 672 C C . PRO A 1 84 ? 17.161 -3.208 -24.251 1.00 66.06 84 PRO A C 1
ATOM 674 O O . PRO A 1 84 ? 16.322 -3.036 -25.147 1.00 66.06 84 PRO A O 1
ATOM 677 N N . PRO A 1 85 ? 18.334 -2.550 -24.234 1.00 75.19 85 PRO A N 1
ATOM 678 C CA . PRO A 1 85 ? 18.710 -1.603 -25.272 1.00 75.19 85 PRO A CA 1
ATOM 679 C C . PRO A 1 85 ? 18.502 -2.206 -26.663 1.00 75.19 85 PRO A C 1
ATOM 681 O O . PRO A 1 85 ? 18.756 -3.390 -26.881 1.00 75.19 85 PRO A O 1
ATOM 684 N N . ARG A 1 86 ? 18.034 -1.413 -27.628 1.00 77.19 86 ARG A N 1
ATOM 685 C CA . ARG A 1 86 ? 17.872 -1.895 -29.007 1.00 77.19 86 ARG A CA 1
ATOM 686 C C . ARG A 1 86 ? 19.242 -1.955 -29.692 1.00 77.19 86 ARG A C 1
ATOM 688 O O . ARG A 1 86 ? 20.016 -1.007 -29.610 1.00 77.19 86 ARG A O 1
ATOM 695 N N . GLY A 1 87 ? 19.531 -3.062 -30.377 1.00 77.12 87 GLY A N 1
ATOM 696 C CA . GLY A 1 87 ? 20.787 -3.282 -31.106 1.00 77.12 87 GLY A CA 1
ATOM 697 C C . GLY A 1 87 ? 21.724 -4.292 -30.431 1.00 77.12 87 GLY A C 1
ATOM 698 O O . GLY A 1 87 ? 21.934 -4.268 -29.221 1.00 77.12 87 GLY A O 1
ATOM 699 N N . LYS A 1 88 ? 22.318 -5.179 -31.240 1.00 77.44 88 LYS A N 1
ATOM 700 C CA . LYS A 1 88 ? 23.055 -6.379 -30.792 1.00 77.44 88 LYS A CA 1
ATOM 701 C C . LYS A 1 88 ? 24.182 -6.078 -29.790 1.00 77.44 88 LYS A C 1
ATOM 703 O O . LYS A 1 88 ? 24.319 -6.772 -28.789 1.00 77.44 88 LYS A O 1
ATOM 708 N N . LEU A 1 89 ? 24.953 -5.014 -30.027 1.00 80.88 89 LEU A N 1
ATOM 709 C CA . LEU A 1 89 ? 26.075 -4.621 -29.165 1.00 80.88 89 LEU A CA 1
ATOM 710 C C . LEU A 1 89 ? 25.606 -4.055 -27.814 1.00 80.88 89 LEU A C 1
ATOM 712 O O . LEU A 1 89 ? 26.193 -4.345 -26.774 1.00 80.88 89 LEU A O 1
ATOM 716 N N . ALA A 1 90 ? 24.539 -3.255 -27.824 1.00 75.88 90 ALA A N 1
ATOM 717 C CA . ALA A 1 90 ? 23.989 -2.649 -26.617 1.00 75.88 90 ALA A CA 1
ATOM 718 C C . ALA A 1 90 ? 23.300 -3.701 -25.730 1.00 75.88 90 ALA A C 1
ATOM 720 O O . ALA A 1 90 ? 23.450 -3.660 -24.512 1.00 75.88 90 ALA A O 1
ATOM 721 N N . GLN A 1 91 ? 22.646 -4.699 -26.336 1.00 78.75 91 GLN A N 1
ATOM 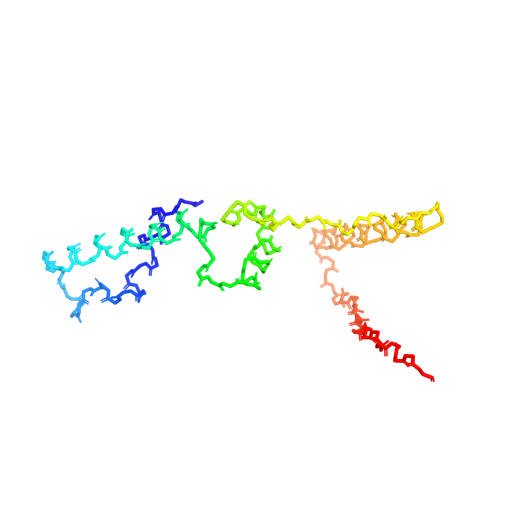722 C CA . GLN A 1 91 ? 22.094 -5.859 -25.626 1.00 78.75 91 GLN A CA 1
ATOM 723 C C . GLN A 1 91 ? 23.178 -6.702 -24.962 1.00 78.75 91 GLN A C 1
ATOM 725 O O . GLN A 1 91 ? 23.020 -7.101 -23.814 1.00 78.75 91 GLN A O 1
ATOM 730 N N . GLN A 1 92 ? 24.292 -6.946 -25.658 1.00 80.19 92 GLN A N 1
ATOM 731 C CA . GLN A 1 92 ? 25.398 -7.721 -25.102 1.00 80.19 92 GLN A CA 1
ATOM 732 C C . GLN A 1 92 ? 26.043 -7.008 -23.907 1.00 80.19 92 GLN A C 1
ATOM 734 O O . GLN A 1 92 ? 26.293 -7.639 -22.883 1.00 80.19 92 GLN A O 1
ATOM 739 N N . LYS A 1 93 ? 26.256 -5.687 -24.003 1.00 80.88 93 LYS A N 1
ATOM 740 C CA . LYS A 1 93 ? 26.763 -4.871 -22.886 1.00 80.88 93 LYS A CA 1
ATOM 741 C C . LYS A 1 93 ? 25.801 -4.860 -21.698 1.00 80.88 93 LYS A C 1
ATOM 743 O O . LYS A 1 93 ? 26.237 -5.039 -20.568 1.00 80.88 93 LYS A O 1
ATOM 748 N N . TYR A 1 94 ? 24.508 -4.700 -21.962 1.00 76.88 94 TYR A N 1
ATOM 749 C CA . TYR A 1 94 ? 23.458 -4.728 -20.946 1.00 76.88 94 TYR A CA 1
ATOM 750 C C . TYR A 1 94 ? 23.381 -6.082 -20.227 1.00 76.88 94 TYR A C 1
ATOM 752 O O . TYR A 1 94 ? 23.392 -6.134 -19.001 1.00 76.88 94 TYR A O 1
ATOM 760 N N . ALA A 1 95 ? 23.387 -7.189 -20.975 1.00 76.69 95 ALA A N 1
ATOM 761 C CA . ALA A 1 95 ? 23.382 -8.536 -20.407 1.00 76.69 95 ALA A CA 1
ATOM 762 C C . ALA A 1 95 ? 24.636 -8.810 -19.560 1.00 76.69 95 ALA A C 1
ATOM 764 O O . ALA A 1 95 ? 24.534 -9.376 -18.473 1.00 76.69 95 ALA A O 1
ATOM 765 N N . LEU A 1 96 ? 25.810 -8.369 -20.028 1.00 81.44 96 LEU A N 1
ATOM 766 C CA . LEU A 1 96 ? 27.063 -8.486 -19.284 1.00 81.44 96 LEU A CA 1
ATOM 767 C C . LEU A 1 96 ? 27.016 -7.682 -17.979 1.00 81.44 96 LEU A C 1
ATOM 769 O O . LEU A 1 96 ? 27.375 -8.206 -16.930 1.00 81.44 96 LEU A O 1
ATOM 773 N N . GLN A 1 97 ? 26.530 -6.440 -18.026 1.00 81.62 97 GLN A N 1
ATOM 774 C CA . GLN A 1 97 ? 26.389 -5.603 -16.838 1.00 81.62 97 GLN A CA 1
ATOM 775 C C . GLN A 1 97 ? 25.462 -6.250 -15.799 1.00 81.62 97 GLN A C 1
ATOM 777 O O . GLN A 1 97 ? 25.838 -6.349 -14.634 1.00 81.62 97 GLN A O 1
ATOM 782 N N . HIS A 1 98 ? 24.308 -6.772 -16.221 1.00 73.75 98 HIS A N 1
ATOM 783 C CA . HIS A 1 98 ? 23.395 -7.471 -15.315 1.00 73.75 98 HIS A CA 1
ATOM 784 C C . HIS A 1 98 ? 23.971 -8.762 -14.743 1.00 73.75 98 HIS A C 1
ATOM 786 O O . HIS A 1 98 ? 23.768 -9.046 -13.564 1.00 73.75 98 HIS A O 1
ATOM 792 N N . SER A 1 99 ? 24.721 -9.524 -15.543 1.00 74.50 99 SER A N 1
ATOM 793 C CA . SER A 1 99 ? 25.426 -10.713 -15.057 1.00 74.50 99 SER A CA 1
ATOM 794 C C . SER A 1 99 ? 26.443 -10.352 -13.972 1.00 74.50 99 SER A C 1
ATOM 796 O O . SER A 1 99 ? 26.503 -11.022 -12.946 1.00 74.50 99 SER A O 1
ATOM 798 N N . LEU A 1 100 ? 27.209 -9.275 -14.173 1.00 77.56 100 LEU A N 1
ATOM 799 C CA . LEU A 1 100 ? 28.203 -8.803 -13.207 1.00 77.56 100 LEU A CA 1
ATOM 800 C C . LEU A 1 100 ? 27.555 -8.278 -11.921 1.00 77.56 100 LEU A C 1
ATOM 802 O O . LEU A 1 100 ? 28.065 -8.518 -10.830 1.00 77.56 100 LEU A O 1
ATOM 806 N N . GLU A 1 101 ? 26.438 -7.558 -12.024 1.00 76.25 101 GLU A N 1
ATOM 807 C CA . GLU A 1 101 ? 25.675 -7.097 -10.858 1.00 76.25 101 GLU A CA 1
ATOM 808 C C . GLU A 1 101 ? 25.106 -8.277 -10.061 1.00 76.25 101 GLU A C 1
ATOM 810 O O . GLU A 1 101 ? 25.255 -8.314 -8.840 1.00 76.25 101 GLU A O 1
ATOM 815 N N . ALA A 1 102 ? 24.541 -9.280 -10.741 1.00 73.56 102 ALA A N 1
ATOM 816 C CA . ALA A 1 102 ? 24.041 -10.493 -10.102 1.00 73.56 102 ALA A CA 1
ATOM 817 C C . ALA A 1 102 ? 25.157 -11.286 -9.404 1.00 73.56 102 ALA A C 1
ATOM 819 O O . ALA A 1 102 ? 24.966 -11.753 -8.282 1.00 73.56 102 ALA A O 1
ATOM 820 N N . GLU A 1 103 ? 26.332 -11.399 -10.029 1.00 72.00 103 GLU A N 1
ATOM 821 C CA . GLU A 1 103 ? 27.502 -12.046 -9.432 1.00 72.00 103 GLU A CA 1
ATOM 822 C C . GLU A 1 103 ? 27.994 -11.289 -8.192 1.00 72.00 103 GLU A C 1
ATOM 824 O O . GLU A 1 103 ? 28.211 -11.904 -7.149 1.00 72.00 103 GLU A O 1
ATOM 829 N N . LYS A 1 104 ? 28.083 -9.952 -8.249 1.00 72.88 104 LYS A N 1
ATOM 830 C CA . LYS A 1 104 ? 28.423 -9.117 -7.082 1.00 72.88 104 LYS A CA 1
ATOM 831 C C . LYS A 1 104 ? 27.449 -9.335 -5.927 1.00 72.88 104 LYS A C 1
ATOM 833 O O . LYS A 1 104 ? 27.885 -9.547 -4.798 1.00 72.88 104 LYS A O 1
ATOM 838 N N . THR A 1 105 ? 26.143 -9.307 -6.197 1.00 69.94 105 THR A N 1
ATOM 839 C CA . THR A 1 105 ? 25.120 -9.549 -5.171 1.00 69.94 105 THR A CA 1
ATOM 840 C C . THR A 1 105 ? 25.212 -10.969 -4.618 1.00 69.94 105 THR A C 1
ATOM 842 O O . THR A 1 105 ? 25.146 -11.155 -3.405 1.00 69.94 105 THR A O 1
ATOM 845 N N . TRP A 1 106 ? 25.423 -11.973 -5.473 1.00 76.81 106 TRP A N 1
ATOM 846 C CA . TRP A 1 106 ? 25.598 -13.357 -5.037 1.00 76.81 106 TRP A CA 1
ATOM 847 C C . TRP A 1 106 ? 26.819 -13.515 -4.129 1.00 76.81 106 TRP A C 1
ATOM 849 O O . TRP A 1 106 ? 26.703 -14.099 -3.052 1.00 76.81 106 TRP A O 1
ATOM 859 N N . LEU A 1 107 ? 27.964 -12.949 -4.521 1.00 77.19 107 LEU A N 1
ATO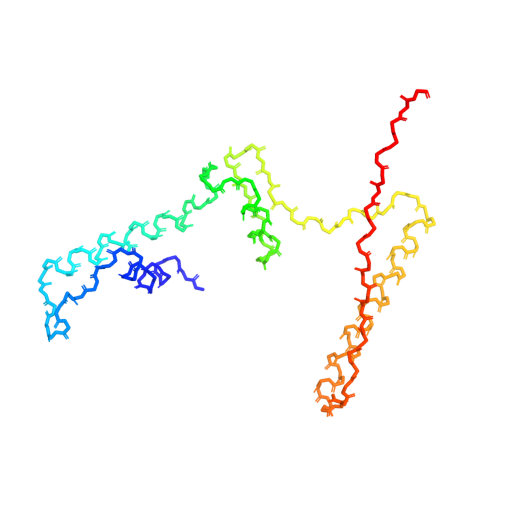M 860 C CA . LEU A 1 107 ? 29.189 -12.946 -3.723 1.00 77.19 107 LEU A CA 1
ATOM 861 C C . LEU A 1 107 ? 28.974 -12.253 -2.380 1.00 77.19 107 LEU A C 1
ATOM 863 O O . LEU A 1 107 ? 29.422 -12.759 -1.358 1.00 77.19 107 LEU A O 1
ATOM 867 N N . GLN A 1 108 ? 28.240 -11.142 -2.359 1.00 71.00 108 GLN A N 1
ATOM 868 C CA . GLN A 1 108 ? 27.915 -10.434 -1.127 1.00 71.00 108 GLN A CA 1
ATOM 869 C C . GLN A 1 108 ? 27.053 -11.289 -0.185 1.00 71.00 108 GLN A C 1
ATOM 871 O O . GLN A 1 108 ? 27.392 -11.426 0.990 1.00 71.00 108 GLN A O 1
ATOM 876 N N . CYS A 1 109 ? 26.020 -11.959 -0.705 1.00 68.94 109 CYS A N 1
ATOM 877 C CA . CYS A 1 109 ? 25.218 -12.907 0.073 1.00 68.94 109 CYS A CA 1
ATOM 878 C C . CYS A 1 109 ? 26.026 -14.128 0.545 1.00 68.94 109 CYS A C 1
ATOM 880 O O . CYS A 1 109 ? 25.753 -14.668 1.619 1.00 68.94 109 CYS A O 1
ATOM 882 N N . GLN A 1 110 ? 27.015 -14.591 -0.230 1.00 72.62 110 GLN A N 1
ATOM 883 C CA . GLN A 1 110 ? 27.944 -15.620 0.241 1.00 72.62 110 GLN A CA 1
ATOM 884 C C . GLN A 1 110 ? 28.811 -15.070 1.376 1.00 72.62 110 GLN A C 1
ATOM 886 O O . GLN A 1 110 ? 28.835 -15.664 2.447 1.00 72.62 110 GLN A O 1
ATOM 891 N N . CYS A 1 111 ? 29.455 -13.915 1.216 1.00 74.94 111 CYS A N 1
ATOM 892 C CA . CYS A 1 111 ? 30.249 -13.299 2.281 1.00 74.94 111 CYS A CA 1
ATOM 893 C C . CYS A 1 111 ? 29.450 -13.137 3.584 1.00 74.94 111 CYS A C 1
ATOM 895 O O . CYS A 1 111 ? 29.964 -13.454 4.653 1.00 74.94 111 CYS A O 1
ATOM 897 N N . GLU A 1 112 ? 28.184 -12.723 3.496 1.00 70.81 112 GLU A N 1
ATOM 898 C CA . GLU A 1 112 ? 27.247 -12.682 4.626 1.00 70.81 112 GLU A CA 1
ATOM 899 C C . GLU A 1 112 ? 27.025 -14.061 5.258 1.00 70.81 112 GLU A C 1
ATOM 901 O O . GLU A 1 112 ? 27.185 -14.219 6.467 1.00 70.81 112 GLU A O 1
ATOM 906 N N . ARG A 1 113 ? 26.714 -15.079 4.447 1.00 75.12 113 ARG A N 1
ATOM 907 C CA . ARG A 1 113 ? 26.502 -16.463 4.905 1.00 75.12 113 ARG A CA 1
ATOM 908 C C . ARG A 1 113 ? 27.718 -17.038 5.629 1.00 75.12 113 ARG A C 1
ATOM 910 O O . ARG A 1 113 ? 27.557 -17.760 6.608 1.00 75.12 113 ARG A O 1
ATOM 917 N N . TRP A 1 114 ? 28.912 -16.747 5.126 1.00 81.25 114 TRP A N 1
ATOM 918 C CA . TRP A 1 114 ? 30.176 -17.247 5.665 1.00 81.25 114 TRP A CA 1
ATOM 919 C C . TRP A 1 114 ? 30.751 -16.345 6.774 1.00 81.25 114 TRP A C 1
ATOM 921 O O . TRP A 1 114 ? 31.825 -16.635 7.292 1.00 81.25 114 TRP A O 1
ATOM 931 N N . GLY A 1 115 ? 30.054 -15.267 7.162 1.00 76.25 115 GLY A N 1
ATOM 932 C CA . GLY A 1 115 ? 30.481 -14.366 8.239 1.00 76.25 115 GLY A CA 1
ATOM 933 C C . GLY A 1 115 ? 31.715 -13.517 7.903 1.00 76.25 115 GLY A C 1
ATOM 934 O O . GLY A 1 115 ? 32.394 -13.037 8.805 1.00 76.25 115 GLY A O 1
ATOM 935 N N . LEU A 1 116 ? 32.012 -13.316 6.616 1.00 72.50 116 LEU A N 1
ATOM 936 C CA . LEU A 1 116 ? 33.219 -12.650 6.106 1.00 72.50 116 LEU A CA 1
ATOM 937 C C . LEU A 1 116 ? 33.082 -11.119 5.987 1.00 72.50 116 LEU A C 1
ATOM 939 O O . LEU A 1 116 ? 33.892 -10.479 5.316 1.00 72.50 116 LEU A O 1
ATOM 943 N N . LEU A 1 117 ? 32.068 -10.503 6.607 1.00 57.66 117 LEU A N 1
ATOM 944 C CA . LEU A 1 117 ? 31.804 -9.060 6.511 1.00 57.66 117 LEU A CA 1
ATOM 945 C C . LEU A 1 117 ? 32.795 -8.211 7.333 1.00 57.66 117 LEU A C 1
ATOM 947 O O . LEU A 1 117 ? 32.433 -7.538 8.295 1.00 57.66 117 LEU A O 1
ATOM 951 N N . GLY A 1 118 ? 34.054 -8.182 6.905 1.00 51.59 118 GLY A N 1
ATOM 952 C CA . GLY A 1 118 ? 34.978 -7.092 7.194 1.00 51.59 118 GLY A CA 1
ATOM 953 C C . GLY A 1 118 ? 34.862 -6.015 6.114 1.00 51.59 118 GLY A C 1
ATOM 954 O O . GLY A 1 118 ? 35.489 -6.131 5.072 1.00 51.59 118 GLY A O 1
ATOM 955 N N . ASN A 1 119 ? 34.057 -4.973 6.341 1.00 51.28 119 ASN A N 1
ATOM 956 C CA . ASN A 1 119 ? 34.132 -3.664 5.662 1.00 51.28 119 ASN A CA 1
ATOM 957 C C . ASN A 1 119 ? 34.223 -3.590 4.117 1.00 51.28 119 ASN A C 1
ATOM 959 O O . ASN A 1 119 ? 34.646 -2.561 3.592 1.00 51.28 119 ASN A O 1
ATOM 963 N N . ILE A 1 120 ? 33.750 -4.570 3.345 1.00 49.28 120 ILE A N 1
ATOM 964 C CA . ILE A 1 120 ? 33.622 -4.398 1.885 1.00 49.28 120 ILE A CA 1
ATOM 965 C C . ILE A 1 120 ? 32.286 -3.702 1.575 1.00 49.28 120 ILE A C 1
ATOM 967 O O . ILE A 1 120 ? 31.355 -4.280 1.023 1.00 49.28 120 ILE A O 1
ATOM 971 N N . ARG A 1 121 ? 32.175 -2.415 1.933 1.00 43.34 121 ARG A N 1
ATOM 972 C CA . ARG A 1 121 ? 31.303 -1.496 1.189 1.00 43.34 121 ARG A CA 1
ATOM 973 C C . ARG A 1 121 ? 32.056 -1.152 -0.090 1.00 43.34 121 ARG A C 1
ATOM 975 O O . ARG A 1 121 ? 32.837 -0.207 -0.107 1.00 43.34 121 ARG A O 1
ATOM 982 N N . LEU A 1 122 ? 31.836 -1.921 -1.156 1.00 45.34 122 LEU A N 1
ATOM 983 C CA . LEU A 1 122 ? 32.131 -1.440 -2.505 1.00 45.34 122 LEU A CA 1
ATOM 984 C C . LEU A 1 122 ? 31.179 -0.268 -2.749 1.00 45.34 122 LEU A C 1
ATOM 986 O O . LEU A 1 122 ? 30.011 -0.447 -3.084 1.00 45.34 122 LEU A O 1
ATOM 990 N N . SER A 1 123 ? 31.659 0.935 -2.452 1.00 37.59 123 SER A N 1
ATOM 991 C CA . SER A 1 123 ? 30.972 2.189 -2.706 1.00 37.59 123 SER A CA 1
ATOM 992 C C . SER A 1 123 ? 30.660 2.282 -4.196 1.00 37.59 123 SER A C 1
ATOM 994 O O . SER A 1 123 ? 31.534 2.593 -5.004 1.00 37.59 123 SER A O 1
ATOM 996 N N . ASN A 1 124 ? 29.411 2.020 -4.569 1.00 39.00 124 ASN A N 1
ATOM 997 C CA . ASN A 1 124 ? 28.872 2.515 -5.823 1.00 39.00 124 ASN A CA 1
ATOM 998 C C . ASN A 1 124 ? 28.692 4.029 -5.659 1.00 39.00 124 ASN A C 1
ATOM 1000 O O . ASN A 1 124 ? 27.634 4.491 -5.235 1.00 39.00 124 ASN A O 1
ATOM 1004 N N . SER A 1 125 ? 29.730 4.805 -5.977 1.00 37.28 125 SER A N 1
ATOM 1005 C CA . SER A 1 125 ? 29.546 6.199 -6.380 1.00 37.28 125 SER A CA 1
ATOM 1006 C C . SER A 1 125 ? 28.788 6.185 -7.707 1.00 37.28 125 SER A C 1
ATOM 1008 O O . SER A 1 125 ? 29.383 6.197 -8.778 1.00 37.28 125 SER A O 1
ATOM 1010 N N . ALA A 1 126 ? 27.463 6.075 -7.642 1.00 36.06 126 ALA A N 1
ATOM 1011 C CA . ALA A 1 126 ? 26.601 6.432 -8.754 1.00 36.06 126 ALA A CA 1
ATOM 1012 C C . ALA A 1 126 ? 26.460 7.956 -8.721 1.00 36.06 126 ALA A C 1
ATOM 1014 O O . ALA A 1 126 ? 25.529 8.494 -8.123 1.00 36.06 126 ALA A O 1
ATOM 1015 N N . GLU A 1 127 ? 27.435 8.654 -9.307 1.00 30.92 127 GLU A N 1
ATOM 1016 C CA . GLU A 1 127 ? 27.240 10.042 -9.711 1.00 30.92 127 GLU A CA 1
ATOM 1017 C C . GLU A 1 127 ? 25.989 10.101 -10.592 1.00 30.92 127 GLU A C 1
ATOM 1019 O O . GLU A 1 127 ? 25.869 9.413 -11.608 1.00 30.92 127 GLU A O 1
ATOM 1024 N N . SER A 1 128 ? 25.019 10.897 -10.156 1.00 29.25 128 SER A N 1
ATOM 1025 C CA . SER A 1 128 ? 23.841 11.246 -10.929 1.00 29.25 128 SER A CA 1
ATOM 1026 C C . SER A 1 128 ? 24.278 11.971 -12.202 1.00 29.25 128 SER A C 1
ATOM 1028 O O . SER A 1 128 ? 24.559 13.168 -12.173 1.00 29.25 128 SER A O 1
ATOM 1030 N N . ILE A 1 129 ? 24.332 11.265 -13.329 1.00 31.06 129 ILE A N 1
ATOM 1031 C CA . ILE A 1 129 ? 24.484 11.898 -14.641 1.00 31.06 129 ILE A CA 1
ATOM 1032 C C . ILE A 1 129 ? 23.132 12.530 -15.002 1.00 31.06 129 ILE A C 1
ATOM 1034 O O . ILE A 1 129 ? 22.212 11.861 -15.471 1.00 31.06 129 ILE A O 1
ATOM 1038 N N . GLN A 1 130 ? 23.004 13.834 -14.749 1.00 27.22 130 GLN A N 1
ATOM 1039 C CA . GLN A 1 130 ? 22.017 14.689 -15.406 1.00 27.22 130 GLN A CA 1
ATOM 1040 C C . GLN A 1 130 ? 22.467 14.911 -16.855 1.00 27.22 130 GLN A C 1
ATOM 1042 O O . GLN A 1 130 ? 23.542 15.455 -17.097 1.00 27.22 130 GLN A O 1
ATOM 1047 N N . TYR A 1 131 ? 21.647 14.516 -17.828 1.00 31.66 131 TYR A N 1
ATOM 1048 C CA . TYR A 1 131 ? 21.854 14.927 -19.217 1.00 31.66 131 TYR A CA 1
ATOM 1049 C C . TYR A 1 131 ? 21.364 16.375 -19.392 1.00 31.66 131 TYR A C 1
ATOM 1051 O O . TYR A 1 131 ? 20.208 16.653 -19.060 1.00 31.66 131 TYR A O 1
ATOM 1059 N N . PRO A 1 132 ? 22.182 17.306 -19.917 1.00 32.47 132 PRO A N 1
ATOM 1060 C CA . PRO A 1 132 ? 21.691 18.622 -20.298 1.00 32.47 132 PRO A CA 1
ATOM 1061 C C . PRO A 1 132 ? 20.773 18.502 -21.521 1.00 32.47 132 PRO A C 1
ATOM 1063 O O . PRO A 1 132 ? 21.114 17.854 -22.512 1.00 32.47 132 PRO A O 1
ATOM 1066 N N . ALA A 1 133 ? 19.605 19.145 -21.457 1.00 38.31 133 ALA A N 1
ATOM 1067 C CA . ALA A 1 133 ? 18.727 19.313 -22.607 1.00 38.31 133 ALA A CA 1
ATOM 1068 C C . ALA A 1 133 ? 19.457 20.138 -23.677 1.00 38.31 133 ALA A C 1
ATOM 1070 O O . ALA A 1 133 ? 19.847 21.281 -23.440 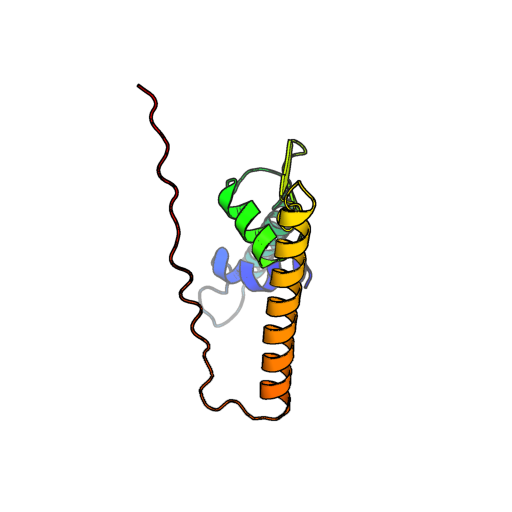1.00 38.31 133 ALA A O 1
ATOM 1071 N N . THR A 1 134 ? 19.670 19.550 -24.852 1.00 39.72 134 THR A N 1
ATOM 1072 C CA . THR A 1 134 ? 20.232 20.251 -26.006 1.00 39.72 134 THR A CA 1
ATOM 1073 C C . THR A 1 134 ? 19.199 21.254 -26.521 1.00 39.72 134 THR A C 1
ATOM 1075 O O . THR A 1 134 ? 18.261 20.887 -27.226 1.00 39.72 134 THR A O 1
ATOM 1078 N N . THR A 1 135 ? 19.352 22.527 -26.158 1.00 38.16 135 THR A N 1
ATOM 1079 C CA . THR A 1 135 ? 18.623 23.627 -26.795 1.00 38.16 135 THR A CA 1
ATOM 1080 C C . THR A 1 135 ? 19.246 23.877 -28.163 1.00 38.16 135 THR A C 1
ATOM 1082 O O . THR A 1 135 ? 20.380 24.339 -28.261 1.00 38.16 135 THR A O 1
ATOM 1085 N N . ALA A 1 136 ? 18.510 23.542 -29.218 1.00 37.69 136 ALA A N 1
ATOM 1086 C CA . ALA A 1 136 ? 18.855 23.900 -30.584 1.00 37.69 136 ALA A CA 1
ATOM 1087 C C . ALA A 1 136 ? 18.638 25.404 -30.811 1.00 37.69 136 ALA A C 1
ATOM 1089 O O . ALA A 1 136 ? 17.533 25.901 -30.574 1.00 37.69 136 ALA A O 1
ATOM 1090 N N . ARG A 1 137 ? 19.668 26.099 -31.301 1.00 32.09 137 ARG A N 1
ATOM 1091 C CA . ARG A 1 137 ? 19.569 27.231 -32.232 1.00 32.09 137 ARG A CA 1
ATOM 1092 C C . ARG A 1 137 ? 20.920 27.504 -32.874 1.00 32.09 137 ARG A C 1
ATOM 1094 O O . ARG A 1 137 ? 21.916 27.527 -32.124 1.00 32.09 137 ARG A O 1
#

Radius of gyration: 23.95 Å; chains: 1; bounding box: 54×44×64 Å